Protein AF-A0A1Q8DLH4-F1 (afdb_monomer_lite)

Secondary structure (DSSP, 8-state):
---HHHHHHHHHHHHHHHHHHHHHHHHHHHHHHHHTTTTTTS--HHHHHHHHHHHHHHHHHHHHHHHHH-TTS-HHHHHHHHHHHHHHHHHHHHHHHHHHHTGGGS-HHHHHHHHHHHHHHHHHHHHHHGGG--HHHHHHHHHHHHHHHHHHHHHTS-------

pLDDT: mean 91.14, std 11.0, range [42.22, 98.38]

Radius of gyration: 20.52 Å; chains: 1; bounding box: 51×28×78 Å

Sequence (164 aa):
MRDPKAERERYLALIKHFEDFRDDIDQKRATFKTSIINKLGGSAGDVGRLTRDVVSSFNYTEWLTDYIDNDNHPAEARKCAKEHLADTLDKTCQQFKFAFRDMSSLPTTQRKAYSETLKAALETFTEQYDGKLSESQHRALQDGLESYQHQVSRTNAPSRGFSP

Structure (mmCIF, N/CA/C/O backbone):
data_AF-A0A1Q8DLH4-F1
#
_entry.id   AF-A0A1Q8DLH4-F1
#
loop_
_atom_site.group_PDB
_atom_site.id
_atom_site.type_symbol
_atom_site.label_atom_id
_atom_site.label_alt_id
_atom_site.label_comp_id
_atom_site.label_asym_id
_atom_site.label_entity_id
_atom_site.label_seq_id
_atom_site.pdbx_PDB_ins_code
_atom_site.Cartn_x
_atom_site.Cartn_y
_atom_site.Cartn_z
_atom_site.occupancy
_atom_site.B_iso_or_equiv
_atom_site.auth_seq_id
_atom_site.auth_comp_id
_atom_site.auth_asym_id
_atom_site.auth_atom_id
_atom_site.pdbx_PDB_model_num
ATOM 1 N N . MET A 1 1 ? 34.697 4.272 -28.536 1.00 52.97 1 MET A N 1
ATOM 2 C CA . MET A 1 1 ? 34.359 4.442 -27.105 1.00 52.97 1 MET A CA 1
ATOM 3 C C . MET A 1 1 ? 32.884 4.797 -27.013 1.00 52.97 1 MET A C 1
ATOM 5 O O . MET A 1 1 ? 32.459 5.648 -27.784 1.00 52.97 1 MET A O 1
ATOM 9 N N . ARG A 1 2 ? 32.098 4.119 -26.163 1.00 65.81 2 ARG A N 1
ATOM 10 C CA . ARG A 1 2 ? 30.723 4.552 -25.850 1.00 65.81 2 ARG A CA 1
ATOM 11 C C . ARG A 1 2 ? 30.801 5.857 -25.057 1.00 65.81 2 ARG A C 1
ATOM 13 O O . ARG A 1 2 ? 31.632 5.947 -24.160 1.00 65.81 2 ARG A O 1
ATOM 20 N N . ASP A 1 3 ? 29.986 6.841 -25.425 1.00 84.38 3 ASP A N 1
ATOM 21 C CA . ASP A 1 3 ? 29.863 8.115 -24.712 1.00 84.38 3 ASP A CA 1
ATOM 22 C C . ASP A 1 3 ? 28.967 7.919 -23.472 1.00 84.38 3 ASP A C 1
ATOM 24 O O . ASP A 1 3 ? 27.763 7.683 -23.633 1.00 84.38 3 ASP A O 1
ATOM 28 N N . PRO A 1 4 ? 29.514 8.015 -22.244 1.00 85.44 4 PRO A N 1
ATOM 29 C CA . PRO A 1 4 ? 28.746 7.822 -21.015 1.00 85.44 4 PRO A CA 1
ATOM 30 C C . PRO A 1 4 ? 27.576 8.803 -20.865 1.00 85.44 4 PRO A C 1
ATOM 32 O O . PRO A 1 4 ? 26.571 8.478 -20.231 1.00 85.44 4 PRO A O 1
ATOM 35 N N . LYS A 1 5 ? 27.680 10.004 -21.451 1.00 88.25 5 LYS A N 1
ATOM 36 C CA . LYS A 1 5 ? 26.608 11.003 -21.404 1.00 88.25 5 LYS A CA 1
ATOM 37 C C . LYS A 1 5 ? 25.415 10.553 -22.245 1.00 88.25 5 LYS A C 1
ATOM 39 O O . LYS A 1 5 ? 24.290 10.557 -21.753 1.00 88.25 5 LYS A O 1
ATOM 44 N N . ALA A 1 6 ? 25.673 10.094 -23.467 1.00 86.44 6 ALA A N 1
ATOM 45 C CA . ALA A 1 6 ? 24.638 9.586 -24.361 1.00 86.44 6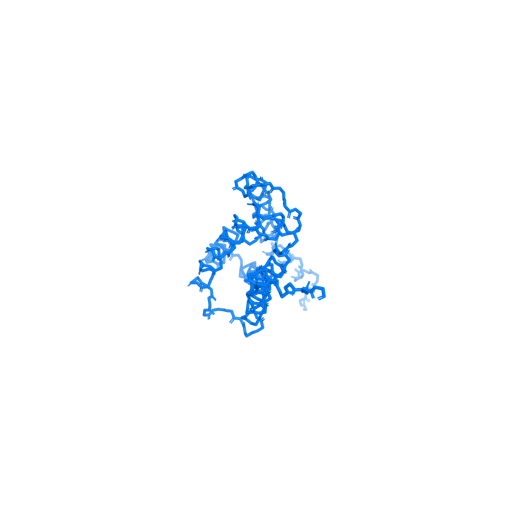 ALA A CA 1
ATOM 46 C C . ALA A 1 6 ? 23.955 8.318 -23.809 1.00 86.44 6 ALA A C 1
ATOM 48 O O . ALA A 1 6 ? 22.754 8.130 -23.992 1.00 86.44 6 ALA A O 1
ATOM 49 N N . GLU A 1 7 ? 24.695 7.449 -23.112 1.00 83.69 7 GLU A N 1
ATOM 50 C CA . GLU A 1 7 ? 24.134 6.259 -22.455 1.00 83.69 7 GLU A CA 1
ATOM 51 C C . GLU A 1 7 ? 23.205 6.637 -21.292 1.00 8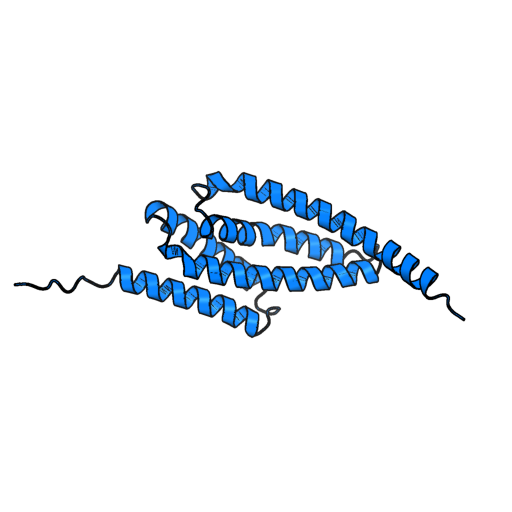3.69 7 GLU A C 1
ATOM 53 O O 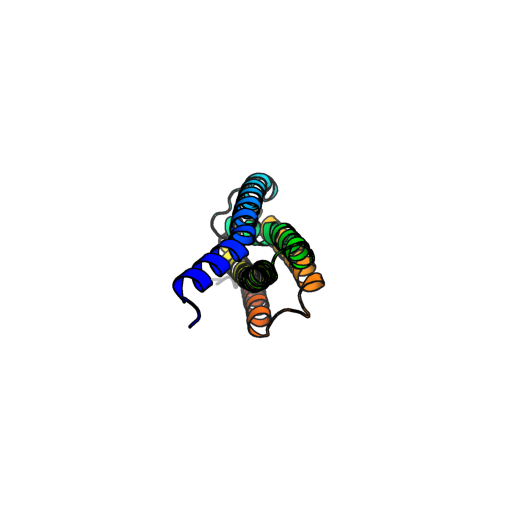. GLU A 1 7 ? 22.094 6.112 -21.189 1.00 83.69 7 GLU A O 1
ATOM 58 N N . ARG A 1 8 ? 23.597 7.630 -20.482 1.00 85.69 8 ARG A N 1
ATOM 59 C CA . ARG A 1 8 ? 22.752 8.172 -19.411 1.00 85.69 8 ARG A CA 1
ATOM 60 C C . ARG A 1 8 ? 21.485 8.841 -19.946 1.00 85.69 8 ARG A C 1
ATOM 62 O O . ARG A 1 8 ? 20.415 8.619 -19.393 1.00 85.69 8 ARG A O 1
ATOM 69 N N . GLU A 1 9 ? 21.586 9.646 -21.000 1.00 89.38 9 GLU A N 1
ATOM 70 C CA . GLU A 1 9 ? 20.427 10.321 -21.605 1.00 89.38 9 GLU A CA 1
ATOM 71 C C . GLU A 1 9 ? 19.415 9.317 -22.170 1.00 89.38 9 GLU A C 1
ATOM 73 O O . GLU A 1 9 ? 18.212 9.475 -21.965 1.00 89.38 9 GLU A O 1
ATOM 78 N N . ARG A 1 10 ? 19.890 8.237 -22.806 1.00 82.94 10 ARG A N 1
ATOM 79 C CA . ARG A 1 10 ? 19.025 7.141 -23.268 1.00 82.94 10 ARG A CA 1
ATOM 80 C C . ARG A 1 10 ? 18.342 6.431 -22.107 1.00 82.94 10 ARG A C 1
ATOM 82 O O . ARG A 1 10 ? 17.141 6.207 -22.176 1.00 82.94 10 ARG A O 1
ATOM 89 N N . TYR A 1 11 ? 19.076 6.121 -21.040 1.00 84.88 11 TYR A N 1
ATOM 90 C CA . TYR A 1 11 ? 18.491 5.506 -19.849 1.00 84.88 11 TYR A CA 1
ATOM 91 C C . TYR A 1 11 ? 17.401 6.387 -19.224 1.00 84.88 11 TYR A C 1
ATOM 93 O O . TYR A 1 11 ? 16.301 5.907 -18.965 1.00 84.88 11 TYR A O 1
ATOM 101 N N . LEU A 1 12 ? 17.669 7.688 -19.051 1.00 87.38 12 LEU A N 1
ATOM 102 C CA . LEU A 1 12 ? 16.692 8.647 -18.525 1.00 87.38 12 LEU A CA 1
ATOM 103 C C . LEU A 1 12 ? 15.435 8.722 -19.402 1.00 87.38 12 LEU A C 1
ATOM 105 O O . LEU A 1 12 ? 14.324 8.734 -18.883 1.00 87.38 12 LEU A O 1
ATOM 109 N N . ALA A 1 13 ? 15.596 8.709 -20.727 1.00 87.56 13 ALA A N 1
ATOM 110 C CA . ALA A 1 13 ? 14.462 8.684 -21.647 1.00 87.56 13 ALA A CA 1
ATOM 111 C C . ALA A 1 13 ? 13.625 7.398 -21.520 1.00 87.56 13 ALA A C 1
ATOM 113 O O . ALA A 1 13 ? 12.402 7.462 -21.620 1.00 87.56 13 ALA A O 1
ATOM 114 N N . LEU A 1 14 ? 14.264 6.249 -21.275 1.00 87.12 14 LEU A N 1
ATOM 115 C CA . LEU A 1 14 ? 13.577 4.966 -21.104 1.00 87.12 14 LEU A CA 1
ATOM 116 C C . LEU A 1 14 ? 12.788 4.916 -19.789 1.00 87.12 14 LEU A C 1
ATOM 118 O O . LEU A 1 14 ? 11.656 4.441 -19.793 1.00 87.12 14 LEU A O 1
ATOM 122 N N . ILE A 1 15 ? 13.338 5.436 -18.684 1.00 91.81 15 ILE A N 1
ATOM 123 C CA . ILE A 1 15 ? 12.645 5.415 -17.383 1.00 91.81 15 ILE A CA 1
ATOM 124 C C . ILE A 1 15 ? 11.590 6.514 -17.232 1.00 91.81 15 ILE A C 1
ATOM 126 O O . ILE A 1 15 ? 10.667 6.338 -16.440 1.00 91.81 15 ILE A O 1
ATOM 130 N N . LYS A 1 16 ? 11.667 7.599 -18.017 1.00 92.56 16 LYS A N 1
ATOM 131 C CA . LYS A 1 16 ? 10.697 8.703 -17.961 1.00 92.56 16 LYS A CA 1
ATOM 132 C C . LYS A 1 16 ? 9.251 8.226 -18.121 1.00 92.56 16 LYS A C 1
ATOM 134 O O . LYS A 1 16 ? 8.364 8.722 -17.443 1.00 92.56 16 LYS A O 1
ATOM 139 N N . HIS A 1 17 ? 9.017 7.220 -18.964 1.00 91.00 17 HIS A N 1
ATOM 140 C CA . HIS A 1 17 ? 7.685 6.634 -19.128 1.00 91.00 17 HIS A CA 1
ATOM 141 C C . HIS A 1 17 ? 7.115 6.093 -17.804 1.00 91.00 17 HIS A C 1
ATOM 143 O O . HIS A 1 17 ? 5.927 6.249 -17.530 1.00 91.00 17 HIS A O 1
ATOM 149 N N . PHE A 1 18 ? 7.960 5.484 -16.964 1.00 95.75 18 PHE A N 1
ATOM 150 C CA . PHE A 1 18 ? 7.543 5.033 -15.638 1.00 95.75 18 PHE A CA 1
ATOM 151 C C . PHE A 1 18 ? 7.352 6.204 -14.670 1.00 95.75 18 PHE A C 1
ATOM 153 O O . PHE A 1 18 ? 6.419 6.168 -13.878 1.00 95.75 18 PHE A O 1
ATOM 160 N N . GLU A 1 19 ? 8.194 7.238 -14.733 1.00 95.62 19 GLU A N 1
ATOM 161 C CA . GLU A 1 19 ? 8.037 8.438 -13.898 1.00 95.62 19 GLU A CA 1
ATOM 162 C C . GLU A 1 19 ? 6.701 9.141 -14.175 1.00 95.62 19 GLU A C 1
ATOM 164 O O . 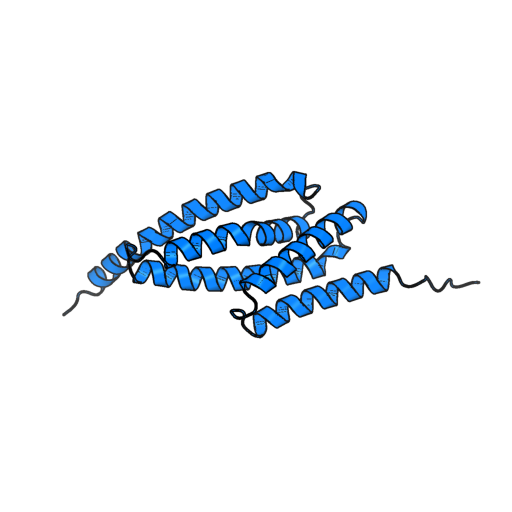GLU A 1 19 ? 5.935 9.373 -13.243 1.00 95.62 19 GLU A O 1
ATOM 169 N N . ASP A 1 20 ? 6.377 9.372 -15.450 1.00 95.00 20 ASP A N 1
ATOM 170 C CA . ASP A 1 20 ? 5.116 9.992 -15.870 1.00 95.00 20 ASP A CA 1
ATOM 171 C C . ASP A 1 20 ? 3.906 9.130 -15.443 1.00 95.00 20 ASP A C 1
ATOM 173 O O . ASP A 1 20 ? 2.907 9.644 -14.936 1.00 95.00 20 ASP A O 1
ATOM 177 N N . PHE A 1 21 ? 4.002 7.802 -15.593 1.00 96.44 21 PHE A N 1
ATOM 178 C CA . PHE A 1 21 ? 2.980 6.867 -15.113 1.00 96.44 21 PHE A CA 1
ATOM 179 C C . PHE A 1 21 ? 2.813 6.913 -13.588 1.00 96.44 21 PHE A C 1
ATOM 181 O O . PHE A 1 21 ? 1.686 6.950 -13.090 1.00 96.44 21 PHE A O 1
ATOM 188 N N . ARG A 1 22 ? 3.923 6.914 -12.840 1.00 97.25 22 ARG A N 1
ATOM 189 C CA . ARG A 1 22 ? 3.924 6.953 -11.374 1.00 97.25 22 ARG A CA 1
ATOM 190 C C . ARG A 1 22 ? 3.227 8.212 -10.872 1.00 97.25 22 ARG A C 1
ATOM 192 O O . ARG A 1 22 ? 2.390 8.122 -9.978 1.00 97.25 22 ARG A O 1
ATOM 199 N N . ASP A 1 23 ? 3.542 9.359 -11.460 1.00 97.50 23 ASP A N 1
ATOM 200 C CA . ASP A 1 23 ? 2.968 10.638 -11.051 1.00 97.50 23 ASP A CA 1
ATOM 201 C C . ASP A 1 23 ? 1.435 10.666 -11.275 1.00 97.50 23 ASP A C 1
ATOM 203 O O . ASP A 1 23 ? 0.690 11.159 -10.421 1.00 97.50 23 ASP A O 1
ATOM 207 N N . ASP A 1 24 ? 0.932 10.050 -12.355 1.00 97.56 24 ASP A N 1
ATOM 208 C CA . ASP A 1 24 ? -0.512 9.873 -12.590 1.00 97.56 24 ASP A CA 1
ATOM 209 C C . ASP A 1 24 ? -1.177 8.982 -11.523 1.00 97.56 24 ASP A C 1
ATOM 211 O O . ASP A 1 24 ? -2.192 9.361 -10.921 1.00 97.56 24 ASP A O 1
ATOM 215 N N . ILE A 1 25 ? -0.604 7.809 -11.228 1.00 97.75 25 ILE A N 1
ATOM 216 C CA . ILE A 1 25 ? -1.184 6.911 -10.218 1.00 97.75 25 ILE A CA 1
ATOM 217 C C . ILE A 1 25 ? -1.053 7.459 -8.791 1.00 97.75 25 ILE A C 1
ATOM 219 O O . ILE A 1 25 ? -1.931 7.205 -7.962 1.00 97.75 25 ILE A O 1
ATOM 223 N N . ASP A 1 26 ? -0.028 8.264 -8.499 1.00 98.00 26 ASP A N 1
ATOM 224 C CA . ASP A 1 26 ? 0.121 8.980 -7.229 1.00 98.00 26 ASP A CA 1
ATOM 225 C C . ASP A 1 26 ? -1.004 10.002 -7.042 1.00 98.00 26 ASP A C 1
ATOM 227 O O . ASP A 1 26 ? -1.632 10.058 -5.975 1.00 98.00 26 ASP A O 1
ATOM 231 N N . GLN A 1 27 ? -1.338 10.753 -8.096 1.00 98.00 27 GLN A N 1
ATOM 232 C CA . GLN A 1 27 ? -2.457 11.689 -8.074 1.00 98.00 27 GLN A CA 1
ATOM 233 C C . GLN A 1 27 ? -3.798 10.964 -7.887 1.00 98.00 27 GLN A C 1
ATOM 235 O O . GLN A 1 27 ? -4.618 11.373 -7.054 1.00 98.00 27 GLN A O 1
ATOM 240 N N . LYS A 1 28 ? -4.024 9.851 -8.599 1.00 97.69 28 LYS A N 1
ATOM 241 C CA . LYS A 1 28 ? -5.220 9.005 -8.419 1.00 97.69 28 LYS A CA 1
ATOM 242 C C . LYS A 1 28 ? -5.316 8.467 -6.992 1.00 97.69 28 LYS A C 1
ATOM 244 O O . LYS A 1 28 ? -6.384 8.539 -6.375 1.00 97.69 28 LYS A O 1
ATOM 249 N N . ARG A 1 29 ? -4.199 7.994 -6.429 1.00 97.69 29 ARG A N 1
ATOM 250 C CA . ARG A 1 29 ? -4.123 7.500 -5.048 1.00 97.69 29 ARG A CA 1
ATOM 251 C C . ARG A 1 29 ? -4.451 8.601 -4.044 1.00 97.69 29 ARG A C 1
ATOM 253 O O . ARG A 1 29 ? -5.223 8.363 -3.117 1.00 97.69 29 ARG A O 1
ATOM 260 N N . ALA A 1 30 ? -3.918 9.809 -4.220 1.00 97.50 30 ALA A N 1
ATOM 261 C CA . ALA A 1 30 ? -4.206 10.952 -3.351 1.00 97.50 30 ALA A CA 1
ATOM 262 C C . ALA A 1 30 ? -5.699 11.330 -3.357 1.00 97.50 30 ALA A C 1
ATOM 264 O O . ALA A 1 30 ? -6.305 11.514 -2.292 1.00 97.50 30 ALA A O 1
ATOM 265 N N . THR A 1 31 ? -6.315 11.364 -4.541 1.00 97.62 31 THR A N 1
ATOM 266 C CA . THR A 1 31 ? -7.757 11.597 -4.701 1.00 97.62 31 THR A CA 1
ATOM 267 C C . THR A 1 31 ? -8.574 10.516 -3.995 1.00 97.62 31 THR A C 1
ATOM 269 O O . THR A 1 31 ? -9.467 10.827 -3.201 1.00 97.62 31 THR A O 1
ATOM 272 N N . PHE A 1 32 ? -8.233 9.242 -4.207 1.00 97.12 32 PHE A N 1
ATOM 273 C CA . PHE A 1 32 ? -8.920 8.127 -3.561 1.00 97.12 32 PHE A CA 1
ATOM 274 C C . PHE A 1 32 ? -8.813 8.193 -2.033 1.00 97.12 32 PHE A C 1
ATOM 276 O O . PHE A 1 32 ? -9.840 8.120 -1.355 1.00 97.12 32 PHE A O 1
ATOM 283 N N . LYS A 1 33 ? -7.611 8.425 -1.482 1.00 97.00 33 LYS A N 1
ATOM 284 C CA . LYS A 1 33 ? -7.405 8.582 -0.031 1.00 97.00 33 LYS A CA 1
ATOM 285 C C . LYS A 1 33 ? -8.298 9.672 0.552 1.00 97.00 33 LYS A C 1
ATOM 287 O O . LYS A 1 33 ? -8.896 9.471 1.605 1.00 97.00 33 LYS A O 1
ATOM 292 N N . THR A 1 34 ? -8.438 10.797 -0.142 1.00 96.31 34 THR A N 1
ATOM 293 C CA . THR A 1 34 ? -9.326 11.885 0.288 1.00 96.31 34 THR A CA 1
ATOM 294 C C . THR A 1 34 ? -10.792 11.445 0.276 1.00 96.31 34 THR A C 1
ATOM 296 O O . THR A 1 34 ? -11.520 11.683 1.240 1.00 96.31 34 THR A O 1
ATOM 299 N N . SER A 1 35 ? -11.216 10.720 -0.764 1.00 95.81 35 SER A N 1
ATOM 300 C CA . SER A 1 35 ? -12.603 10.261 -0.926 1.00 95.81 35 SER A CA 1
ATOM 301 C C . SER A 1 35 ? -13.086 9.291 0.164 1.00 95.81 35 SER A C 1
ATOM 303 O O . SER A 1 35 ? -14.288 9.201 0.426 1.00 95.81 35 SER A O 1
ATOM 305 N N . ILE A 1 36 ? -12.170 8.570 0.822 1.00 94.50 36 ILE A N 1
ATOM 306 C CA . ILE A 1 36 ? -12.509 7.563 1.838 1.00 94.50 36 ILE A CA 1
ATOM 307 C C . ILE A 1 36 ? -12.441 8.087 3.279 1.00 94.50 36 ILE A C 1
ATOM 309 O O . ILE A 1 36 ? -12.806 7.354 4.193 1.00 94.50 36 ILE A O 1
ATOM 313 N N . ILE A 1 37 ? -12.045 9.346 3.513 1.00 93.88 37 ILE A N 1
ATOM 314 C CA . ILE A 1 37 ? -11.957 9.937 4.867 1.00 93.88 37 ILE A CA 1
ATOM 315 C C . ILE A 1 37 ? -13.286 9.792 5.621 1.00 93.88 37 ILE A C 1
ATOM 317 O O . ILE A 1 37 ? -13.332 9.220 6.708 1.00 93.88 37 ILE A O 1
ATOM 321 N N . ASN A 1 38 ? -14.385 10.255 5.023 1.00 91.38 38 ASN A N 1
ATOM 322 C CA . ASN A 1 38 ? -15.693 10.212 5.678 1.00 91.38 38 ASN A CA 1
ATOM 323 C C . ASN A 1 38 ? -16.221 8.777 5.819 1.00 91.38 38 ASN A C 1
ATOM 325 O O . ASN A 1 38 ? -16.862 8.464 6.817 1.00 91.38 38 ASN A O 1
ATOM 329 N N . LYS A 1 39 ? -15.897 7.891 4.866 1.00 89.19 39 LYS A N 1
ATOM 330 C CA . LYS A 1 39 ? -16.276 6.468 4.917 1.00 89.19 39 LYS A CA 1
ATOM 331 C C . LYS A 1 39 ? -15.620 5.735 6.090 1.00 89.19 39 LYS A C 1
ATOM 333 O O . LYS A 1 39 ? -16.220 4.825 6.642 1.00 89.19 39 LYS A O 1
ATOM 338 N N . LEU A 1 40 ? -14.422 6.161 6.489 1.00 88.31 40 LEU A N 1
ATOM 339 C CA . LEU A 1 40 ? -13.697 5.615 7.638 1.00 88.31 40 LEU A CA 1
ATOM 340 C C . LEU A 1 40 ? -14.087 6.267 8.976 1.00 88.31 40 LEU A C 1
ATOM 342 O O . LEU A 1 40 ? -13.529 5.919 10.011 1.00 88.31 40 LEU A O 1
ATOM 346 N N . GLY A 1 41 ? -15.035 7.210 8.985 1.00 86.81 41 GLY A N 1
ATOM 347 C CA . GLY A 1 41 ? -15.452 7.901 10.208 1.00 86.81 41 GLY A CA 1
ATOM 348 C C . GLY A 1 41 ? -14.573 9.097 10.595 1.00 86.81 41 GLY A C 1
ATOM 349 O O . GLY A 1 41 ? -14.580 9.509 11.759 1.00 86.81 41 GLY A O 1
ATOM 350 N N . GLY A 1 42 ? -13.831 9.668 9.637 1.00 89.06 42 GLY A N 1
ATOM 351 C CA . GLY A 1 42 ? -13.118 10.939 9.784 1.00 89.06 42 GLY A CA 1
ATOM 352 C C . GLY A 1 42 ? -11.630 10.879 9.429 1.00 89.06 42 GLY A C 1
ATOM 353 O O . GLY A 1 42 ? -11.143 9.971 8.757 1.00 89.06 42 GLY A O 1
ATOM 354 N N . SER A 1 43 ? -10.876 11.899 9.848 1.00 89.62 43 SER A N 1
ATOM 355 C CA . SER A 1 43 ? -9.433 11.972 9.580 1.00 89.62 43 SER A CA 1
ATOM 356 C C . SER A 1 43 ? -8.630 11.011 10.460 1.00 89.62 43 SER A C 1
ATOM 358 O O . SER A 1 43 ? -7.669 10.427 9.954 1.00 89.62 43 SER A O 1
ATOM 360 N N . ALA A 1 44 ? -9.048 10.846 11.724 1.00 89.81 44 ALA A N 1
ATOM 361 C CA . ALA A 1 44 ? -8.481 9.977 12.764 1.00 89.81 44 ALA A CA 1
ATOM 362 C C . ALA A 1 44 ? -6.949 10.062 12.900 1.00 89.81 44 ALA A C 1
ATOM 364 O O . ALA A 1 44 ? -6.275 9.060 13.142 1.00 89.81 44 ALA A O 1
ATOM 365 N N . GLY A 1 45 ? -6.405 11.270 12.708 1.00 92.44 45 GLY A N 1
ATOM 366 C CA . GLY A 1 45 ? -4.974 11.548 12.810 1.00 92.44 45 GLY A CA 1
ATOM 367 C C . GLY A 1 45 ? -4.115 10.560 12.016 1.00 92.44 45 GLY A C 1
ATOM 368 O O . GLY A 1 45 ? -4.412 10.225 10.864 1.00 92.44 45 GLY A O 1
ATOM 369 N N . ASP A 1 46 ? -3.055 10.082 12.659 1.00 94.88 46 ASP A N 1
ATOM 370 C CA . ASP A 1 46 ? -2.064 9.203 12.043 1.00 94.88 46 ASP A CA 1
ATOM 371 C C . ASP A 1 46 ? -2.592 7.795 11.769 1.00 94.88 46 ASP A C 1
ATOM 373 O O . ASP A 1 46 ? -2.355 7.277 10.680 1.00 94.88 46 ASP A O 1
ATOM 377 N N . VAL A 1 47 ? -3.379 7.205 12.676 1.00 95.44 47 VAL A N 1
ATOM 378 C CA . VAL A 1 47 ? -4.007 5.890 12.439 1.00 95.44 47 VAL A CA 1
ATOM 379 C C . VAL A 1 47 ? -4.911 5.954 11.215 1.00 95.44 47 VAL A C 1
ATOM 381 O O . VAL A 1 47 ? -4.864 5.075 10.352 1.00 95.44 47 VAL A O 1
ATOM 384 N N . GLY A 1 48 ? -5.693 7.028 11.089 1.00 95.94 48 GLY A N 1
ATOM 385 C CA . GLY A 1 48 ? -6.534 7.226 9.923 1.00 95.94 48 GLY A CA 1
ATOM 386 C C . GLY A 1 48 ? -5.732 7.414 8.642 1.00 95.94 48 GLY A C 1
ATOM 387 O O . GLY A 1 48 ? -6.085 6.828 7.620 1.00 95.94 48 GLY A O 1
ATOM 388 N N . ARG A 1 49 ? -4.639 8.187 8.682 1.00 96.81 49 ARG A N 1
ATOM 389 C CA . ARG A 1 49 ? -3.738 8.368 7.531 1.00 96.81 49 ARG A CA 1
ATOM 390 C C . ARG A 1 49 ? -3.156 7.032 7.073 1.00 96.81 49 ARG A C 1
ATOM 392 O O . ARG A 1 49 ? -3.322 6.688 5.908 1.00 96.81 49 ARG A O 1
ATOM 399 N N . LEU A 1 50 ? -2.566 6.270 7.991 1.00 97.75 50 LEU A N 1
ATOM 400 C CA . LEU A 1 50 ? -1.953 4.974 7.698 1.00 97.75 50 LEU A CA 1
ATOM 401 C C . LEU A 1 50 ? -2.982 3.960 7.187 1.00 97.75 50 LEU A C 1
ATOM 403 O O . LEU A 1 50 ? -2.718 3.259 6.218 1.00 97.75 50 LEU A O 1
ATOM 407 N N . THR A 1 51 ? -4.189 3.940 7.763 1.00 97.25 51 THR A N 1
ATOM 408 C CA . THR A 1 51 ? -5.282 3.083 7.273 1.00 97.25 51 THR A CA 1
ATOM 409 C C . THR A 1 51 ? -5.660 3.432 5.835 1.00 97.25 51 THR A C 1
ATOM 411 O O . THR A 1 51 ? -5.849 2.542 5.013 1.00 97.25 51 THR A O 1
ATOM 414 N N . ARG A 1 52 ? -5.733 4.722 5.488 1.00 97.31 52 ARG A N 1
ATOM 415 C CA . ARG A 1 52 ? -5.986 5.145 4.101 1.00 97.31 52 ARG A CA 1
ATOM 416 C C . ARG A 1 52 ? -4.834 4.783 3.171 1.00 97.31 52 ARG A C 1
ATOM 418 O O . ARG A 1 52 ? -5.081 4.406 2.028 1.00 97.31 52 ARG A O 1
ATOM 425 N N . ASP A 1 53 ? -3.593 4.890 3.632 1.00 97.69 53 ASP A N 1
ATOM 426 C CA . ASP A 1 53 ? -2.432 4.489 2.840 1.00 97.69 53 ASP A CA 1
ATOM 427 C C . ASP A 1 53 ? -2.459 2.982 2.536 1.00 97.69 53 ASP A C 1
ATOM 429 O O . ASP A 1 53 ? -2.301 2.620 1.370 1.00 97.69 53 ASP A O 1
ATOM 433 N N . VAL A 1 54 ? -2.795 2.148 3.527 1.00 97.62 54 VAL A N 1
ATOM 434 C CA . VAL A 1 54 ? -3.029 0.702 3.367 1.00 97.62 54 VAL A CA 1
ATOM 435 C C . VAL A 1 54 ? -4.171 0.428 2.391 1.00 97.62 54 VAL A C 1
ATOM 437 O O . VAL A 1 54 ? -3.974 -0.254 1.394 1.00 97.62 54 VAL A O 1
ATOM 440 N N . VAL A 1 55 ? -5.360 0.990 2.621 1.00 97.00 55 VAL A N 1
ATOM 441 C CA . VAL A 1 55 ? -6.540 0.728 1.774 1.00 97.00 55 VAL A CA 1
ATOM 442 C C . VAL A 1 55 ? -6.321 1.205 0.336 1.00 97.00 55 VAL A C 1
ATOM 444 O O . VAL A 1 55 ? -6.815 0.606 -0.609 1.00 97.00 55 VAL A O 1
ATOM 447 N N . SER A 1 56 ? -5.560 2.279 0.140 1.00 96.88 56 SER A N 1
ATOM 448 C CA . SER A 1 56 ? -5.213 2.758 -1.202 1.00 96.88 56 SER A CA 1
ATOM 449 C C . SER A 1 56 ? -4.077 1.982 -1.868 1.00 96.88 56 SER A C 1
ATOM 451 O O . SER A 1 56 ? -3.838 2.192 -3.055 1.00 96.88 56 SER A O 1
ATOM 453 N N . SER A 1 57 ? -3.365 1.123 -1.130 1.00 96.81 57 SER A N 1
ATOM 454 C CA . SER A 1 57 ? -2.258 0.341 -1.684 1.00 96.81 57 SER A CA 1
ATOM 455 C C . SER A 1 57 ? -2.740 -0.687 -2.704 1.00 96.81 57 SER A C 1
ATOM 457 O O . SER A 1 57 ? -2.066 -0.836 -3.708 1.00 96.81 57 SER A O 1
ATOM 459 N N . PHE A 1 58 ? -3.921 -1.290 -2.522 1.00 95.50 58 PHE A N 1
ATOM 460 C CA . PHE A 1 58 ? -4.443 -2.341 -3.408 1.00 95.50 58 PHE A CA 1
ATOM 461 C C . PHE A 1 58 ? -4.568 -1.890 -4.867 1.00 95.50 58 PHE A C 1
ATOM 463 O O . PHE A 1 58 ? -3.973 -2.492 -5.752 1.00 95.50 58 PHE A O 1
ATOM 470 N N . ASN A 1 59 ? -5.259 -0.774 -5.120 1.00 95.12 59 ASN A N 1
ATOM 471 C CA . ASN A 1 59 ? -5.365 -0.237 -6.482 1.00 95.12 59 ASN A CA 1
ATOM 472 C C . ASN A 1 59 ? -3.988 0.181 -7.021 1.00 95.12 59 ASN A C 1
ATOM 474 O O . ASN A 1 59 ? -3.707 0.060 -8.206 1.00 95.12 59 ASN A O 1
ATOM 478 N N . TYR A 1 60 ? -3.116 0.689 -6.147 1.00 97.25 60 TYR A N 1
ATOM 479 C CA . TYR A 1 60 ? -1.791 1.147 -6.547 1.00 97.25 60 TYR A CA 1
ATOM 480 C C . TYR A 1 60 ? -0.877 -0.012 -6.966 1.00 97.25 60 TYR A C 1
ATOM 482 O O . TYR A 1 60 ? -0.161 0.097 -7.958 1.00 97.25 60 TYR A O 1
ATOM 490 N N . THR A 1 61 ? -0.901 -1.125 -6.231 1.00 96.56 61 THR A N 1
ATOM 491 C CA . THR A 1 61 ? -0.137 -2.332 -6.559 1.00 96.56 61 THR A CA 1
ATOM 492 C C . THR A 1 61 ? -0.712 -3.054 -7.773 1.00 96.56 61 THR A C 1
ATOM 494 O O . THR A 1 61 ? 0.065 -3.600 -8.555 1.00 96.56 61 THR A O 1
ATOM 497 N N . GLU A 1 62 ? -2.031 -3.008 -7.979 1.00 95.81 62 GLU A N 1
ATOM 498 C CA . GLU A 1 62 ? -2.688 -3.474 -9.207 1.00 95.81 62 GLU A CA 1
ATOM 499 C C . GLU A 1 62 ? -2.189 -2.691 -10.429 1.00 95.81 62 GLU A C 1
ATOM 501 O O . GLU A 1 62 ? -1.606 -3.286 -11.331 1.00 95.81 62 GLU A O 1
ATOM 506 N N . TRP A 1 63 ? -2.266 -1.354 -10.411 1.00 97.50 63 TRP A N 1
ATOM 507 C CA . TRP A 1 63 ? -1.775 -0.531 -11.524 1.00 97.50 63 TRP A CA 1
ATOM 508 C C . TRP A 1 63 ? -0.284 -0.738 -11.809 1.00 97.50 63 TRP A C 1
ATOM 510 O O . TRP A 1 63 ? 0.127 -0.763 -12.969 1.00 97.50 63 TRP A O 1
ATOM 520 N N . LEU A 1 64 ? 0.542 -0.895 -10.769 1.00 97.50 64 LEU A N 1
ATOM 521 C CA . LEU A 1 64 ? 1.956 -1.226 -10.949 1.00 97.50 64 LEU A CA 1
ATOM 522 C C . LEU A 1 64 ? 2.138 -2.589 -11.615 1.00 97.50 64 LEU A C 1
ATOM 524 O O . LEU A 1 64 ? 2.991 -2.715 -12.489 1.00 97.50 64 LEU A O 1
ATOM 528 N N . THR A 1 65 ? 1.352 -3.589 -11.221 1.00 96.44 65 THR A N 1
ATOM 529 C CA . THR A 1 65 ? 1.408 -4.933 -11.812 1.00 96.44 65 THR A CA 1
ATOM 530 C C . THR A 1 65 ? 1.019 -4.882 -13.289 1.00 96.44 65 THR A C 1
ATOM 532 O O . THR A 1 65 ? 1.792 -5.343 -14.126 1.00 96.44 65 THR A O 1
ATOM 535 N N . ASP A 1 66 ? -0.073 -4.194 -13.630 1.00 97.56 66 ASP A N 1
ATOM 536 C CA . ASP A 1 66 ? -0.504 -3.992 -15.020 1.00 97.56 66 ASP A CA 1
ATOM 537 C C . ASP A 1 66 ? 0.577 -3.296 -15.863 1.00 97.56 66 ASP A C 1
ATOM 539 O O . ASP A 1 66 ? 0.862 -3.684 -17.000 1.00 97.56 66 ASP A O 1
ATOM 543 N N . TYR A 1 67 ? 1.227 -2.272 -15.300 1.00 97.25 67 TYR A N 1
ATOM 544 C CA . TYR A 1 67 ? 2.333 -1.581 -15.962 1.00 97.25 67 TYR A CA 1
ATOM 545 C C . TYR A 1 67 ? 3.537 -2.506 -16.188 1.00 97.25 67 TYR A C 1
ATOM 547 O O . TYR A 1 67 ? 4.178 -2.448 -17.242 1.00 97.25 67 TYR A O 1
ATOM 555 N N . ILE A 1 68 ? 3.867 -3.335 -15.194 1.00 97.31 68 ILE A N 1
ATOM 556 C CA . ILE A 1 68 ? 4.978 -4.291 -15.235 1.00 97.31 68 ILE A CA 1
ATOM 557 C C . ILE A 1 68 ? 4.719 -5.395 -16.261 1.00 97.31 68 ILE A C 1
ATOM 559 O O . ILE A 1 68 ? 5.668 -5.834 -16.915 1.00 97.31 68 ILE A O 1
ATOM 563 N N . ASP A 1 69 ? 3.478 -5.834 -16.424 1.00 97.06 69 ASP A N 1
ATOM 564 C CA . ASP A 1 69 ? 3.123 -6.954 -17.298 1.00 97.06 69 ASP A CA 1
ATOM 565 C C . ASP A 1 69 ? 2.944 -6.534 -18.767 1.00 97.06 69 ASP A C 1
ATOM 567 O O . ASP A 1 69 ? 2.962 -7.378 -19.662 1.00 97.06 69 ASP A O 1
ATOM 571 N N . ASN A 1 70 ? 2.876 -5.231 -19.057 1.00 95.50 70 ASN A N 1
ATOM 572 C CA . ASN A 1 70 ? 2.826 -4.731 -2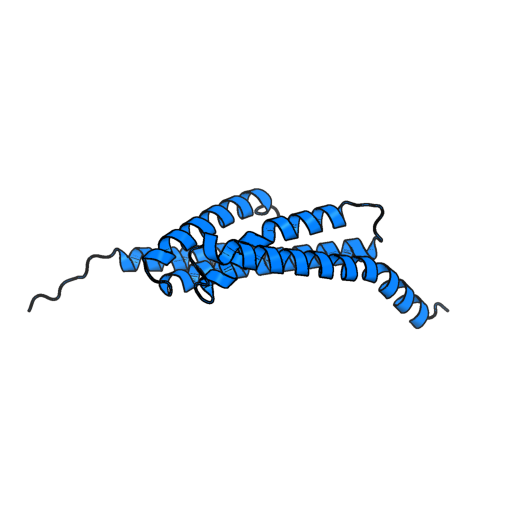0.428 1.00 95.50 70 ASN A CA 1
ATOM 573 C C . ASN A 1 70 ? 4.208 -4.767 -21.111 1.00 95.50 70 ASN A C 1
ATOM 575 O O . ASN A 1 70 ? 5.054 -3.889 -20.919 1.00 95.50 70 ASN A O 1
ATOM 579 N N . ASP A 1 71 ? 4.410 -5.758 -21.981 1.00 93.31 71 ASP A N 1
ATOM 580 C CA . ASP A 1 71 ? 5.647 -5.947 -22.752 1.00 93.31 71 ASP A CA 1
ATOM 581 C C . ASP A 1 71 ? 5.949 -4.826 -23.765 1.00 93.31 71 ASP A C 1
ATOM 583 O O . ASP A 1 71 ? 7.074 -4.743 -24.255 1.00 93.31 71 ASP A O 1
ATOM 587 N N . ASN A 1 72 ? 4.996 -3.929 -24.046 1.00 93.75 72 ASN A N 1
ATOM 588 C CA . ASN A 1 72 ? 5.249 -2.748 -24.878 1.00 93.75 72 ASN A CA 1
ATOM 589 C C . ASN A 1 72 ? 6.023 -1.648 -24.133 1.00 93.75 72 ASN A C 1
ATOM 591 O O . ASN A 1 72 ? 6.537 -0.724 -24.766 1.00 93.75 72 ASN A O 1
ATOM 595 N N . HIS A 1 73 ? 6.101 -1.710 -22.801 1.00 93.62 73 HIS A N 1
ATOM 596 C CA . HIS A 1 73 ? 6.874 -0.751 -22.017 1.00 93.62 73 HIS A CA 1
ATOM 597 C C . HIS A 1 73 ? 8.376 -1.087 -22.041 1.00 93.62 73 HIS A C 1
ATOM 599 O O . HIS A 1 73 ? 8.744 -2.267 -22.018 1.00 93.62 73 HIS A O 1
ATOM 605 N N . PRO A 1 74 ? 9.269 -0.075 -22.009 1.00 93.31 74 PRO A N 1
ATOM 606 C CA . PRO A 1 74 ? 10.712 -0.302 -21.949 1.00 93.31 74 PRO A CA 1
ATOM 607 C C . PRO A 1 74 ? 11.122 -1.212 -20.784 1.00 93.31 74 PRO A C 1
ATOM 609 O O . PRO A 1 74 ? 10.616 -1.070 -19.667 1.00 93.31 74 PRO A O 1
ATOM 612 N N . ALA A 1 75 ? 12.074 -2.118 -21.019 1.00 93.44 75 ALA A N 1
ATOM 613 C CA . ALA A 1 75 ? 12.524 -3.083 -20.015 1.00 93.44 75 ALA A CA 1
ATOM 614 C C . ALA A 1 75 ? 13.079 -2.396 -18.753 1.00 93.44 75 ALA A C 1
ATOM 616 O O . ALA A 1 75 ? 12.804 -2.830 -17.634 1.00 93.44 75 ALA A O 1
ATOM 617 N N . GLU A 1 76 ? 13.805 -1.292 -18.925 1.00 94.06 76 GLU A N 1
ATOM 618 C CA . GLU A 1 76 ? 14.328 -0.453 -17.848 1.00 94.06 76 GLU A CA 1
ATOM 619 C C . GLU A 1 76 ? 13.196 0.169 -17.025 1.00 94.06 76 GLU A C 1
ATOM 621 O O . GLU A 1 76 ? 13.231 0.132 -15.798 1.00 94.06 76 GLU A O 1
ATOM 626 N N . ALA A 1 77 ? 12.146 0.662 -17.686 1.00 95.31 77 ALA A N 1
ATOM 627 C CA . ALA A 1 77 ? 10.986 1.246 -17.021 1.00 95.31 77 ALA A CA 1
ATOM 628 C C . ALA A 1 77 ? 10.211 0.191 -16.215 1.00 95.31 77 ALA A C 1
ATOM 630 O O . ALA A 1 77 ? 9.830 0.429 -15.070 1.00 95.31 77 ALA A O 1
ATOM 631 N N . ARG A 1 78 ? 10.025 -1.007 -16.785 1.00 97.06 78 ARG A N 1
ATOM 632 C CA . ARG A 1 78 ? 9.411 -2.152 -16.092 1.00 97.06 78 ARG A CA 1
ATOM 633 C C . ARG A 1 78 ? 10.249 -2.608 -14.901 1.00 97.06 78 ARG A C 1
ATOM 635 O O . ARG A 1 78 ? 9.693 -2.988 -13.875 1.00 97.06 78 ARG A O 1
ATOM 642 N N . LYS A 1 79 ? 11.581 -2.559 -15.007 1.00 95.88 79 LYS A N 1
ATOM 643 C CA . LYS A 1 79 ? 12.483 -2.850 -13.887 1.00 95.88 79 LYS A CA 1
ATOM 644 C C . LYS A 1 79 ? 12.298 -1.838 -12.750 1.00 95.88 79 LYS A C 1
ATOM 646 O O . LYS A 1 79 ? 12.093 -2.266 -11.619 1.00 95.88 79 LYS A O 1
ATOM 651 N N . CYS A 1 80 ? 12.280 -0.538 -13.049 1.00 96.25 80 CYS A N 1
ATOM 652 C CA . CYS A 1 80 ? 12.000 0.497 -12.047 1.00 96.25 80 CYS A CA 1
ATOM 653 C C . CYS A 1 80 ? 10.620 0.313 -11.394 1.00 96.25 80 CYS A C 1
ATOM 655 O O . CYS A 1 80 ? 10.491 0.451 -10.181 1.00 96.25 80 CYS A O 1
ATOM 657 N N . ALA A 1 81 ? 9.602 -0.071 -12.169 1.00 97.44 81 ALA A N 1
ATOM 658 C CA . ALA A 1 81 ? 8.276 -0.367 -11.633 1.00 97.44 81 ALA A CA 1
ATOM 659 C C . ALA A 1 81 ? 8.275 -1.564 -10.665 1.00 97.44 81 ALA A C 1
ATOM 661 O O . ALA A 1 81 ? 7.625 -1.498 -9.624 1.00 97.44 81 ALA A O 1
ATOM 662 N N . LYS A 1 82 ? 9.036 -2.631 -10.954 1.00 97.00 82 LYS A N 1
ATOM 663 C CA . LYS A 1 82 ? 9.198 -3.786 -10.046 1.00 97.00 82 LYS A CA 1
ATOM 664 C C . LYS A 1 82 ? 9.865 -3.397 -8.727 1.00 97.00 82 LYS A C 1
ATOM 666 O O . LYS A 1 82 ? 9.412 -3.832 -7.671 1.00 97.00 82 LYS A O 1
ATOM 671 N N . GLU A 1 83 ? 10.913 -2.577 -8.786 1.00 96.56 83 GLU A N 1
ATOM 672 C CA . GLU A 1 83 ? 11.589 -2.048 -7.592 1.00 96.56 83 GLU A CA 1
ATOM 673 C C . GLU A 1 83 ? 10.619 -1.193 -6.758 1.00 96.56 83 GLU A C 1
ATOM 675 O O . GLU A 1 83 ? 10.469 -1.406 -5.557 1.00 96.56 83 GLU A O 1
ATOM 680 N N . HIS A 1 84 ? 9.854 -0.312 -7.409 1.00 97.44 84 HIS A N 1
ATOM 681 C CA . HIS A 1 84 ? 8.855 0.526 -6.741 1.00 97.44 84 HIS A CA 1
ATOM 682 C C . HIS A 1 84 ? 7.672 -0.268 -6.161 1.00 97.44 84 HIS A C 1
ATOM 684 O O . HIS A 1 84 ? 7.128 0.097 -5.115 1.00 97.44 84 HIS A O 1
ATOM 690 N N . LEU A 1 85 ? 7.272 -1.371 -6.802 1.00 96.81 85 LEU A N 1
ATOM 691 C CA . LEU A 1 85 ? 6.278 -2.300 -6.262 1.00 96.81 85 LEU A CA 1
ATOM 692 C C . LEU A 1 85 ? 6.787 -2.955 -4.974 1.00 96.81 85 LEU A C 1
ATOM 694 O O . LEU A 1 85 ? 6.061 -2.964 -3.981 1.00 96.81 85 LEU A O 1
ATOM 698 N N . ALA A 1 86 ? 8.031 -3.442 -4.958 1.00 95.94 86 ALA A N 1
ATOM 699 C CA . ALA A 1 86 ? 8.633 -4.025 -3.759 1.00 95.94 86 ALA A CA 1
ATOM 700 C C . ALA A 1 86 ? 8.686 -3.012 -2.598 1.00 95.94 86 ALA A C 1
ATOM 702 O O . ALA A 1 86 ? 8.247 -3.324 -1.489 1.00 95.94 86 ALA A O 1
ATOM 703 N N . ASP A 1 87 ? 9.111 -1.776 -2.876 1.00 96.69 87 ASP A N 1
ATOM 704 C CA . ASP A 1 87 ? 9.105 -0.678 -1.900 1.00 96.69 87 ASP A CA 1
ATOM 705 C C . ASP A 1 87 ? 7.693 -0.352 -1.395 1.00 96.69 87 ASP A C 1
ATOM 707 O O . ASP A 1 87 ? 7.492 -0.024 -0.223 1.00 96.69 87 ASP A O 1
ATOM 711 N N . THR A 1 88 ? 6.693 -0.415 -2.275 1.00 96.69 88 THR A N 1
ATOM 712 C CA . THR A 1 88 ? 5.293 -0.173 -1.911 1.00 96.69 88 THR A CA 1
ATOM 713 C C . THR A 1 88 ? 4.766 -1.263 -0.984 1.00 96.69 88 THR A C 1
ATOM 715 O O . THR A 1 88 ? 4.086 -0.943 -0.005 1.00 96.69 88 THR A O 1
ATOM 718 N N . LEU A 1 89 ? 5.090 -2.532 -1.247 1.00 96.75 89 LEU A N 1
ATOM 719 C CA . LEU A 1 89 ? 4.710 -3.652 -0.383 1.00 96.75 89 LEU A CA 1
ATOM 720 C C . LEU A 1 89 ? 5.371 -3.539 0.996 1.00 96.75 89 LEU A C 1
ATOM 722 O O . LEU A 1 89 ? 4.686 -3.690 2.009 1.00 96.75 89 LEU A O 1
ATOM 726 N N . ASP A 1 90 ? 6.657 -3.175 1.052 1.00 97.44 90 ASP A N 1
ATOM 727 C CA . ASP A 1 90 ? 7.357 -2.948 2.322 1.00 97.44 90 ASP A CA 1
ATOM 728 C C . ASP A 1 90 ? 6.715 -1.818 3.134 1.00 97.44 90 ASP A C 1
ATOM 730 O O . ASP A 1 90 ? 6.322 -2.008 4.290 1.00 97.44 90 ASP A O 1
ATOM 734 N N . LYS A 1 91 ? 6.499 -0.659 2.499 1.00 97.56 91 LYS A N 1
ATOM 735 C CA . LYS A 1 91 ? 5.820 0.482 3.126 1.00 97.56 91 LYS A CA 1
ATOM 736 C C . LYS A 1 91 ? 4.430 0.105 3.629 1.00 97.56 91 LYS A C 1
ATOM 738 O O . LYS A 1 91 ? 4.054 0.532 4.718 1.00 97.56 91 LYS A O 1
ATOM 743 N N . THR A 1 92 ? 3.685 -0.707 2.882 1.00 97.88 92 THR A N 1
ATOM 744 C CA . THR A 1 92 ? 2.345 -1.164 3.279 1.00 97.88 92 THR A CA 1
ATOM 745 C C . THR A 1 92 ? 2.408 -2.037 4.535 1.00 97.88 92 THR A C 1
ATOM 747 O O . THR A 1 92 ? 1.633 -1.823 5.468 1.00 97.88 92 THR A O 1
ATOM 750 N N . CYS A 1 93 ? 3.392 -2.937 4.639 1.00 98.25 93 CYS A N 1
ATOM 751 C CA . CYS A 1 93 ? 3.613 -3.737 5.848 1.00 98.25 93 CYS A CA 1
ATOM 752 C C . CYS A 1 93 ? 3.939 -2.862 7.070 1.00 98.25 93 CYS A C 1
ATOM 754 O O . CYS A 1 93 ? 3.382 -3.059 8.153 1.00 98.25 93 CYS A O 1
ATOM 756 N N . GLN A 1 94 ? 4.785 -1.840 6.901 1.00 98.31 94 GLN A N 1
ATOM 757 C CA . GLN A 1 94 ? 5.076 -0.879 7.973 1.00 98.31 94 GLN A CA 1
ATOM 758 C C . GLN A 1 94 ? 3.840 -0.054 8.361 1.00 98.31 94 GLN A C 1
ATOM 760 O O . GLN A 1 94 ? 3.611 0.221 9.539 1.00 98.31 94 GLN A O 1
ATOM 765 N N . GLN A 1 95 ? 3.008 0.324 7.390 1.00 98.38 95 GLN A N 1
ATOM 766 C CA . GLN A 1 95 ? 1.771 1.057 7.654 1.00 98.38 95 GLN A CA 1
ATOM 767 C C . GLN A 1 95 ? 0.776 0.214 8.454 1.00 98.38 95 GLN A C 1
ATOM 769 O O . GLN A 1 95 ? 0.208 0.735 9.414 1.00 98.38 95 GLN A O 1
ATOM 774 N N . PHE A 1 96 ? 0.626 -1.080 8.146 1.00 98.19 96 PHE A N 1
ATOM 775 C CA . PHE A 1 96 ? -0.127 -2.012 8.991 1.00 98.19 96 PHE A CA 1
ATOM 776 C C . PHE A 1 96 ? 0.425 -2.045 10.416 1.00 98.19 96 PHE A C 1
ATOM 778 O O . PHE A 1 96 ? -0.334 -1.841 11.367 1.00 98.19 96 PHE A O 1
ATOM 785 N N . LYS A 1 97 ? 1.743 -2.238 10.565 1.00 98.06 97 LYS A N 1
ATOM 786 C CA . LYS A 1 97 ? 2.414 -2.289 11.871 1.00 98.06 97 LYS A CA 1
ATOM 787 C C . LYS A 1 97 ? 2.062 -1.084 12.735 1.00 98.06 97 LYS A C 1
ATOM 789 O O . LYS A 1 97 ? 1.598 -1.235 13.865 1.00 98.06 97 LYS A O 1
ATOM 794 N N . PHE A 1 98 ? 2.275 0.116 12.202 1.00 98.06 98 PHE A N 1
ATOM 795 C CA . PHE A 1 98 ? 2.065 1.348 12.954 1.00 98.06 98 PHE A CA 1
ATOM 796 C C . PHE A 1 98 ? 0.584 1.653 13.181 1.00 98.06 98 PHE A C 1
ATOM 798 O O . PHE A 1 98 ? 0.221 2.075 14.276 1.00 98.06 98 PHE A O 1
ATOM 805 N N . ALA A 1 99 ? -0.288 1.380 12.208 1.00 97.06 99 ALA A N 1
ATOM 806 C CA . ALA A 1 99 ? -1.720 1.614 12.369 1.00 97.06 99 ALA A CA 1
ATOM 807 C C . ALA A 1 99 ? -2.328 0.714 13.457 1.00 97.06 99 ALA A C 1
ATOM 809 O O . ALA A 1 99 ? -3.104 1.194 14.284 1.00 97.06 99 ALA A O 1
ATOM 810 N N . PHE A 1 100 ? -1.939 -0.566 13.511 1.00 97.06 100 PHE A N 1
ATOM 811 C CA . PHE A 1 100 ? -2.349 -1.467 14.591 1.00 97.06 100 PHE A CA 1
ATOM 812 C C . PHE A 1 100 ? -1.745 -1.070 15.939 1.00 97.06 100 PHE A C 1
ATOM 814 O O . PHE A 1 100 ? -2.470 -1.019 16.936 1.00 97.06 100 PHE A O 1
ATOM 821 N N . ARG A 1 101 ? -0.448 -0.734 15.975 1.00 95.00 101 ARG A N 1
ATOM 822 C CA . ARG A 1 101 ? 0.233 -0.289 17.199 1.00 95.00 101 ARG A CA 1
ATOM 823 C C . ARG A 1 101 ? -0.422 0.954 17.798 1.00 95.00 101 ARG A C 1
ATOM 825 O O . ARG A 1 101 ? -0.589 1.019 19.009 1.00 95.00 101 ARG A O 1
ATOM 832 N N . ASP A 1 102 ? -0.823 1.918 16.982 1.00 95.19 102 ASP A N 1
ATOM 833 C CA . ASP A 1 102 ? -1.293 3.211 17.484 1.00 95.19 102 ASP A CA 1
ATOM 834 C C . ASP A 1 102 ? -2.829 3.268 17.613 1.00 95.19 102 ASP A C 1
ATOM 836 O O . ASP A 1 102 ? -3.390 4.291 18.004 1.00 95.19 102 ASP A O 1
ATOM 840 N N . MET A 1 103 ? -3.529 2.154 17.368 1.00 94.12 103 MET A N 1
ATOM 841 C CA . MET A 1 103 ? -4.994 2.045 17.384 1.00 94.12 103 MET A CA 1
ATOM 842 C C . MET A 1 103 ? -5.644 2.486 18.710 1.00 94.12 103 MET A C 1
ATOM 844 O O . MET A 1 103 ? -6.741 3.050 18.718 1.00 94.12 103 MET A O 1
ATOM 848 N N . SER A 1 104 ? -4.981 2.265 19.849 1.00 91.06 104 SER A N 1
ATOM 849 C CA . SER A 1 104 ? -5.476 2.709 21.164 1.00 91.06 104 SER A CA 1
ATOM 850 C C . SER A 1 104 ? -5.567 4.231 21.316 1.00 91.06 104 SER A C 1
ATOM 852 O O . SER A 1 104 ? -6.363 4.692 22.135 1.00 91.06 104 SER A O 1
ATOM 854 N N . SER A 1 105 ? -4.838 5.004 20.501 1.00 91.69 105 SER A N 1
ATOM 855 C CA . SER A 1 105 ? -4.912 6.474 20.491 1.00 91.69 105 SER A CA 1
ATOM 856 C C . SER A 1 105 ? -6.261 7.010 20.004 1.00 91.69 105 SER A C 1
ATOM 858 O O . SER A 1 105 ? -6.611 8.154 20.290 1.00 91.69 105 SER A O 1
ATOM 860 N N . LEU A 1 106 ? -7.043 6.189 19.294 1.00 91.31 106 LEU A N 1
ATOM 861 C CA . LEU A 1 106 ? -8.356 6.585 18.805 1.00 91.31 106 LEU A CA 1
ATOM 862 C C . LEU A 1 106 ? -9.430 6.497 19.900 1.00 91.31 106 LEU A C 1
ATOM 864 O O . LEU A 1 106 ? -9.402 5.563 20.716 1.00 91.31 106 LEU A O 1
ATOM 868 N N . PRO A 1 107 ? -10.439 7.392 19.873 1.00 88.19 107 PRO A N 1
ATOM 869 C CA . PRO A 1 107 ? -11.668 7.230 20.645 1.00 88.19 107 PRO A CA 1
ATOM 870 C C . PRO A 1 107 ? -12.330 5.880 20.355 1.00 88.19 107 PRO A C 1
ATOM 872 O O . PRO A 1 107 ? -12.301 5.404 19.220 1.00 88.19 107 PRO A O 1
ATOM 875 N N . THR A 1 108 ? -12.988 5.280 21.349 1.00 84.44 108 THR A N 1
ATOM 876 C CA . THR A 1 108 ? -13.593 3.937 21.240 1.00 84.44 108 THR A CA 1
ATOM 877 C C . THR A 1 108 ? -14.524 3.783 20.032 1.00 84.44 108 THR A C 1
ATOM 879 O O . THR A 1 108 ? -14.507 2.742 19.376 1.00 84.44 108 THR A O 1
ATOM 882 N N . THR A 1 109 ? -15.296 4.824 19.700 1.00 81.06 109 THR A N 1
ATOM 883 C CA . THR A 1 109 ? -16.218 4.838 18.552 1.00 81.06 109 THR A CA 1
ATOM 884 C C . THR A 1 109 ? -15.494 4.712 17.210 1.00 81.06 109 THR A C 1
ATOM 886 O O . THR A 1 109 ? -15.945 3.966 16.347 1.00 81.06 109 THR A O 1
ATOM 889 N N . GLN A 1 110 ? -14.348 5.378 17.044 1.00 88.19 110 GLN A N 1
ATOM 890 C CA . GLN A 1 110 ? -13.520 5.288 15.836 1.00 88.19 110 GLN A CA 1
ATOM 891 C C . GLN A 1 110 ? -12.661 4.022 15.834 1.00 88.19 110 GLN A C 1
ATOM 893 O O . GLN A 1 110 ? -12.519 3.368 14.804 1.00 88.19 110 GLN A O 1
ATOM 898 N N . ARG A 1 111 ? -12.135 3.632 17.000 1.00 90.00 111 ARG A N 1
ATOM 899 C CA . ARG A 1 111 ? -11.252 2.473 17.160 1.00 90.00 111 ARG A CA 1
ATOM 900 C C . ARG A 1 111 ? -11.839 1.204 16.552 1.00 90.00 111 ARG A C 1
ATOM 902 O O . ARG A 1 111 ? -11.128 0.483 15.860 1.00 90.00 111 ARG A O 1
ATOM 909 N N . LYS A 1 112 ? -13.132 0.948 16.782 1.00 89.00 112 LYS A N 1
ATOM 910 C CA . LYS A 1 112 ? -13.821 -0.222 16.225 1.00 89.00 112 LYS A CA 1
ATOM 911 C C . LYS A 1 112 ? -13.782 -0.206 14.693 1.00 89.00 112 LYS A C 1
ATOM 913 O O . LYS A 1 112 ? -13.212 -1.124 14.108 1.00 89.00 112 LYS A O 1
ATOM 918 N N . ALA A 1 113 ? -14.279 0.868 14.076 1.00 90.69 113 ALA A N 1
ATOM 919 C CA . ALA A 1 113 ? -14.360 1.008 12.620 1.00 90.69 113 ALA A CA 1
ATOM 920 C C . ALA A 1 113 ? -12.984 0.896 11.938 1.00 90.69 113 ALA A C 1
ATOM 922 O O . ALA A 1 113 ? -12.823 0.165 10.959 1.00 90.69 113 ALA A O 1
ATOM 923 N N . TYR A 1 114 ? -11.967 1.566 12.489 1.00 94.19 114 TYR A N 1
ATOM 924 C CA . TYR A 1 114 ? -10.605 1.507 11.954 1.00 94.19 114 TYR A CA 1
ATOM 925 C C . TYR A 1 114 ? -9.966 0.131 12.129 1.00 94.19 114 TYR A C 1
ATOM 927 O O . TYR A 1 114 ? -9.325 -0.361 11.204 1.00 94.19 114 TYR A O 1
ATOM 935 N N . SER A 1 115 ? -10.161 -0.522 13.278 1.00 93.69 115 SER A N 1
ATOM 936 C CA . SER A 1 115 ? -9.621 -1.865 13.496 1.00 93.69 115 SER A CA 1
ATOM 937 C C . SER A 1 115 ? -10.265 -2.920 12.600 1.00 93.69 115 SER A C 1
ATOM 939 O O . SER A 1 115 ? -9.565 -3.806 12.123 1.00 93.69 115 SER A O 1
ATOM 941 N N . GLU A 1 116 ? -11.571 -2.824 12.343 1.00 93.75 116 GLU A N 1
ATOM 942 C CA . GLU A 1 116 ? -12.289 -3.737 11.447 1.00 93.75 116 GLU A CA 1
ATOM 943 C C . GLU A 1 116 ? -11.816 -3.540 10.005 1.00 93.75 116 GLU A C 1
ATOM 945 O O . GLU A 1 116 ? -11.474 -4.510 9.332 1.00 93.75 116 GLU A O 1
ATOM 950 N N . THR A 1 117 ? -11.676 -2.281 9.578 1.00 95.62 117 THR A N 1
ATOM 951 C CA . THR A 1 117 ? -11.126 -1.942 8.258 1.00 95.62 117 THR A CA 1
ATOM 952 C C . THR A 1 117 ? -9.706 -2.480 8.080 1.00 95.62 117 THR A C 1
ATOM 954 O O . THR A 1 117 ? -9.417 -3.113 7.069 1.00 95.62 117 THR A O 1
ATOM 957 N N . LEU A 1 118 ? -8.809 -2.253 9.047 1.00 96.25 118 LEU A N 1
ATOM 958 C CA . LEU A 1 118 ? -7.428 -2.736 8.957 1.00 96.25 118 LEU A CA 1
ATOM 959 C C . LEU A 1 118 ? -7.340 -4.260 8.972 1.00 96.25 118 LEU A C 1
ATOM 961 O O . LEU A 1 118 ? -6.492 -4.805 8.280 1.00 96.25 118 LEU A O 1
ATOM 965 N N . LYS A 1 119 ? -8.188 -4.953 9.740 1.00 96.25 119 LYS A N 1
ATOM 966 C CA . LYS A 1 119 ? -8.216 -6.423 9.744 1.00 96.25 119 LYS A CA 1
ATOM 967 C C . LYS A 1 119 ? -8.665 -6.979 8.396 1.00 96.25 119 LYS A C 1
ATOM 969 O O . LYS A 1 119 ? -7.981 -7.846 7.871 1.00 96.25 119 LYS A O 1
ATOM 974 N N . ALA A 1 120 ? -9.740 -6.438 7.821 1.00 96.38 120 ALA A N 1
ATOM 975 C CA . ALA A 1 120 ? -10.215 -6.847 6.498 1.00 96.38 120 ALA A CA 1
ATOM 976 C C . ALA A 1 120 ? -9.176 -6.555 5.400 1.00 96.38 120 ALA A C 1
ATOM 978 O O . ALA A 1 120 ? -8.922 -7.386 4.529 1.00 96.38 120 ALA A O 1
ATOM 979 N N . ALA A 1 121 ? -8.525 -5.389 5.472 1.00 96.81 121 ALA A N 1
ATOM 980 C CA . ALA A 1 121 ? -7.423 -5.061 4.576 1.00 96.81 121 ALA A CA 1
ATOM 981 C C . ALA A 1 121 ? -6.239 -6.019 4.769 1.00 96.81 121 ALA A C 1
ATOM 983 O O . ALA A 1 121 ? -5.653 -6.456 3.787 1.00 96.81 121 ALA A O 1
ATOM 984 N N . LEU A 1 122 ? -5.883 -6.368 6.008 1.00 97.25 122 LEU A N 1
ATOM 985 C CA . LEU A 1 122 ? -4.782 -7.291 6.268 1.00 97.25 122 LEU A CA 1
ATOM 986 C C . LEU A 1 122 ? -5.068 -8.676 5.689 1.00 97.25 122 LEU A C 1
ATOM 988 O O . LEU A 1 122 ? -4.196 -9.219 5.027 1.00 97.25 122 LEU A O 1
ATOM 992 N N . GLU A 1 123 ? -6.274 -9.203 5.896 1.00 96.69 123 GLU A N 1
ATOM 993 C CA . GLU A 1 123 ? -6.719 -10.481 5.330 1.00 96.69 123 GLU A CA 1
ATOM 994 C C . GLU A 1 123 ? -6.544 -10.489 3.807 1.00 96.69 123 GLU A C 1
ATOM 996 O O . GLU A 1 123 ? -5.768 -11.288 3.282 1.00 96.69 123 GLU A O 1
ATOM 1001 N N . THR A 1 124 ? -7.120 -9.493 3.124 1.00 95.88 124 THR A N 1
ATOM 1002 C CA . THR A 1 124 ? -6.991 -9.334 1.663 1.00 95.88 124 THR A CA 1
ATOM 1003 C C . THR A 1 124 ? -5.524 -9.212 1.228 1.00 95.88 124 THR A C 1
ATOM 1005 O O . THR A 1 124 ? -5.102 -9.798 0.233 1.00 95.88 124 THR A O 1
ATOM 1008 N N . PHE A 1 125 ? -4.717 -8.449 1.969 1.00 95.56 125 PHE A N 1
ATOM 1009 C CA . PHE A 1 125 ? -3.302 -8.249 1.660 1.00 95.56 125 PHE A CA 1
ATOM 1010 C C . PHE A 1 125 ? -2.501 -9.546 1.798 1.00 95.56 125 PHE A C 1
ATOM 1012 O O . PHE A 1 125 ? -1.697 -9.865 0.924 1.00 95.56 125 PHE A O 1
ATOM 1019 N N . THR A 1 126 ? -2.736 -10.314 2.863 1.00 93.44 126 THR A N 1
ATOM 1020 C CA . THR A 1 126 ? -2.079 -11.609 3.063 1.00 93.44 126 THR A CA 1
ATOM 1021 C C . THR A 1 126 ? -2.506 -12.623 2.006 1.00 93.44 126 THR A C 1
ATOM 1023 O O . THR A 1 126 ? -1.649 -13.275 1.424 1.00 93.44 126 THR A O 1
ATOM 1026 N N . GLU A 1 127 ? -3.787 -12.689 1.640 1.00 94.31 127 GLU A N 1
ATOM 1027 C CA . GLU A 1 127 ? -4.249 -13.576 0.563 1.00 94.31 127 GLU A CA 1
ATOM 1028 C C . GLU A 1 127 ? -3.529 -13.314 -0.768 1.00 94.31 127 GLU A C 1
ATOM 1030 O O . GLU A 1 127 ? -3.174 -14.248 -1.486 1.00 94.31 127 GLU A O 1
ATOM 1035 N N . GLN A 1 128 ? -3.284 -12.043 -1.093 1.00 93.00 128 GLN A N 1
ATOM 1036 C CA . GLN A 1 128 ? -2.665 -11.656 -2.361 1.00 93.00 128 GLN A CA 1
ATOM 1037 C C . GLN A 1 128 ? -1.135 -11.751 -2.357 1.00 93.00 128 GLN A C 1
ATOM 1039 O O . GLN A 1 128 ? -0.531 -12.059 -3.393 1.00 93.00 128 GLN A O 1
ATOM 1044 N N . TYR A 1 129 ? -0.495 -11.441 -1.227 1.00 92.00 129 TYR A N 1
ATOM 1045 C CA . TYR A 1 129 ? 0.942 -11.173 -1.192 1.00 92.00 129 TYR A CA 1
ATOM 1046 C C . TYR A 1 129 ? 1.739 -12.047 -0.233 1.00 92.00 129 TYR A C 1
ATOM 1048 O O . TYR A 1 129 ? 2.959 -11.999 -0.335 1.00 92.00 129 TYR A O 1
ATOM 1056 N N . ASP A 1 130 ? 1.133 -12.868 0.631 1.00 90.75 130 ASP A N 1
ATOM 1057 C CA . ASP A 1 130 ? 1.859 -13.603 1.683 1.00 90.75 130 ASP A CA 1
ATOM 1058 C C . ASP A 1 130 ? 3.048 -14.420 1.147 1.00 90.75 130 ASP A C 1
ATOM 1060 O O . ASP A 1 130 ? 4.161 -14.303 1.655 1.00 90.75 130 ASP A O 1
ATOM 1064 N N . GLY A 1 131 ? 2.864 -15.131 0.030 1.00 91.00 131 GLY A N 1
ATOM 1065 C CA . GLY A 1 131 ? 3.936 -15.896 -0.626 1.00 91.00 131 GLY A CA 1
ATOM 1066 C C . GLY A 1 131 ? 5.031 -15.057 -1.305 1.00 91.00 131 GLY A C 1
ATOM 1067 O O . GLY A 1 131 ? 5.990 -15.615 -1.833 1.00 91.00 131 GLY A O 1
ATOM 1068 N N . LYS A 1 132 ? 4.884 -13.729 -1.338 1.00 89.62 132 LYS A N 1
ATOM 1069 C CA . LYS A 1 132 ? 5.824 -12.765 -1.933 1.00 89.62 132 LYS A CA 1
ATOM 1070 C C . LYS A 1 132 ? 6.497 -11.874 -0.886 1.00 89.62 132 LYS A C 1
ATOM 1072 O O . LYS A 1 132 ? 7.407 -11.129 -1.247 1.00 89.62 132 LYS A O 1
ATOM 1077 N N . LEU A 1 133 ? 6.046 -11.908 0.369 1.00 93.69 133 LEU A N 1
ATOM 1078 C CA . LEU A 1 133 ? 6.614 -11.084 1.431 1.00 93.69 133 LEU A CA 1
ATOM 1079 C C . LEU A 1 133 ? 7.929 -11.679 1.943 1.00 93.69 133 LEU A C 1
ATOM 1081 O O . LEU A 1 133 ? 8.115 -12.894 1.993 1.00 93.69 133 LEU A O 1
ATOM 1085 N N . SER A 1 134 ? 8.849 -10.804 2.341 1.00 94.69 134 SER A N 1
ATOM 1086 C CA . SER A 1 134 ? 10.060 -11.199 3.054 1.00 94.69 134 SER A CA 1
ATOM 1087 C C . SER A 1 134 ? 9.774 -11.481 4.532 1.00 94.69 134 SER A C 1
ATOM 1089 O O . SER A 1 134 ? 8.823 -10.956 5.113 1.00 94.69 134 SER A O 1
ATOM 1091 N N . GLU A 1 135 ? 10.674 -12.210 5.198 1.00 96.12 135 GLU A N 1
ATOM 1092 C CA . GLU A 1 135 ? 10.569 -12.463 6.644 1.00 96.12 135 GLU A CA 1
ATOM 1093 C C . GLU A 1 135 ? 10.474 -11.169 7.471 1.00 96.12 135 GLU A C 1
ATOM 1095 O O . GLU A 1 135 ? 9.754 -11.107 8.469 1.00 96.12 135 GLU A O 1
ATOM 1100 N N . SER A 1 136 ? 11.180 -10.107 7.063 1.00 95.56 136 SER A N 1
ATOM 1101 C CA . SER A 1 136 ? 11.116 -8.813 7.750 1.00 95.56 136 SER A CA 1
ATOM 1102 C C . SER A 1 136 ? 9.749 -8.146 7.598 1.00 95.56 136 SER A C 1
ATOM 1104 O O . SER A 1 136 ? 9.276 -7.505 8.538 1.00 95.56 136 SER A O 1
ATOM 1106 N N . GLN A 1 137 ? 9.106 -8.309 6.440 1.00 97.12 137 GLN A N 1
ATOM 1107 C CA . GLN A 1 137 ? 7.753 -7.817 6.186 1.00 97.12 137 GLN A CA 1
ATOM 1108 C C . GLN A 1 137 ? 6.727 -8.611 6.998 1.00 97.12 137 GLN A C 1
ATOM 1110 O O . GLN A 1 137 ? 5.905 -8.004 7.685 1.00 97.12 137 GLN A O 1
ATOM 1115 N N . HIS A 1 138 ? 6.833 -9.944 7.028 1.00 96.62 138 HIS A N 1
ATOM 1116 C CA . HIS A 1 138 ? 6.005 -10.793 7.894 1.00 96.62 138 HIS A CA 1
ATOM 1117 C C . HIS A 1 138 ? 6.137 -10.414 9.367 1.00 96.62 138 HIS A C 1
ATOM 1119 O O . HIS A 1 138 ? 5.128 -10.216 10.046 1.00 96.62 138 HIS A O 1
ATOM 1125 N N . ARG A 1 139 ? 7.370 -10.231 9.854 1.00 96.44 139 ARG A N 1
ATOM 1126 C CA . ARG A 1 139 ? 7.619 -9.788 11.231 1.00 96.44 139 ARG A CA 1
ATOM 1127 C C . ARG A 1 139 ? 6.990 -8.424 11.507 1.00 96.44 139 ARG A C 1
ATOM 1129 O O . ARG A 1 139 ? 6.409 -8.235 12.568 1.00 96.44 139 ARG A O 1
ATOM 1136 N N . ALA A 1 140 ? 7.048 -7.480 10.566 1.00 96.62 140 ALA A N 1
ATOM 1137 C CA . ALA A 1 140 ? 6.409 -6.180 10.752 1.00 96.62 140 ALA A CA 1
ATOM 1138 C C . ALA A 1 140 ? 4.885 -6.304 10.942 1.00 96.62 140 ALA A C 1
ATOM 1140 O O . ALA A 1 140 ? 4.330 -5.663 11.838 1.00 96.62 140 ALA A O 1
ATOM 1141 N N . LEU A 1 141 ? 4.222 -7.151 10.146 1.00 96.69 141 LEU A N 1
ATOM 1142 C CA . LEU A 1 141 ? 2.788 -7.428 10.287 1.00 96.69 141 LEU A CA 1
ATOM 1143 C C . LEU A 1 141 ? 2.467 -8.071 11.647 1.00 96.69 141 LEU A C 1
ATOM 1145 O O . LEU A 1 141 ? 1.552 -7.620 12.340 1.00 96.69 141 LEU A O 1
ATOM 1149 N N . GLN A 1 142 ? 3.250 -9.076 12.052 1.00 96.19 142 GLN A N 1
ATOM 1150 C CA . GLN A 1 142 ? 3.095 -9.774 13.334 1.00 96.19 142 GLN A CA 1
ATOM 1151 C C . GLN A 1 142 ? 3.281 -8.832 14.530 1.00 96.19 142 GLN A C 1
ATOM 1153 O O . GLN A 1 142 ? 2.391 -8.752 15.375 1.00 96.19 142 GLN A O 1
ATOM 1158 N N . ASP A 1 143 ? 4.358 -8.040 14.556 1.00 95.69 143 ASP A N 1
ATOM 1159 C CA . ASP A 1 143 ? 4.635 -7.063 15.619 1.00 95.69 143 ASP A CA 1
ATOM 1160 C C . ASP A 1 143 ? 3.452 -6.096 15.831 1.00 95.69 143 ASP A C 1
ATOM 1162 O O . ASP A 1 143 ? 3.105 -5.729 16.961 1.00 95.69 143 ASP A O 1
ATOM 1166 N N . GLY A 1 144 ? 2.839 -5.645 14.730 1.00 94.94 144 GLY A N 1
ATOM 1167 C CA . GLY A 1 144 ? 1.667 -4.772 14.754 1.00 94.94 144 GLY A CA 1
ATOM 1168 C C . GLY A 1 144 ? 0.456 -5.448 15.389 1.00 94.94 144 GLY A C 1
ATOM 1169 O O . GLY A 1 144 ? -0.175 -4.880 16.286 1.00 94.94 144 GLY A O 1
ATOM 1170 N N . LEU A 1 145 ? 0.150 -6.671 14.950 1.00 94.88 145 LEU A N 1
ATOM 1171 C CA . LEU A 1 145 ? -0.966 -7.460 15.469 1.00 94.88 145 LEU A CA 1
ATOM 1172 C C . LEU A 1 145 ? -0.804 -7.789 16.954 1.00 94.88 145 LEU A C 1
ATOM 1174 O O . LEU A 1 145 ? -1.751 -7.592 17.716 1.00 94.88 145 LEU A O 1
ATOM 1178 N N . GLU A 1 146 ? 0.376 -8.237 17.378 1.00 95.00 146 GLU A N 1
ATOM 1179 C CA . GLU A 1 146 ? 0.674 -8.533 18.783 1.00 95.00 146 GLU A CA 1
ATOM 1180 C C . GLU A 1 146 ? 0.512 -7.282 19.653 1.00 95.00 146 GLU A C 1
ATOM 1182 O O . GLU A 1 146 ? -0.156 -7.313 20.692 1.00 95.00 146 GLU A O 1
ATOM 1187 N N . SER A 1 147 ? 1.035 -6.141 19.188 1.00 93.44 147 SER A N 1
ATOM 1188 C CA . SER A 1 147 ? 0.871 -4.850 19.867 1.00 93.44 147 SER A CA 1
ATOM 1189 C C . SER A 1 147 ? -0.606 -4.495 20.055 1.00 93.44 147 SER A C 1
ATOM 1191 O O . SER A 1 147 ? -1.018 -4.095 21.148 1.00 93.44 147 SER A O 1
ATOM 1193 N N . TYR A 1 148 ? -1.422 -4.670 19.014 1.00 93.75 148 TYR A N 1
ATOM 1194 C CA . TYR A 1 148 ? -2.860 -4.423 19.079 1.00 93.75 148 TYR A CA 1
ATOM 1195 C C . TYR A 1 148 ? -3.582 -5.406 20.018 1.00 93.75 148 TYR A C 1
ATOM 1197 O O . TYR A 1 148 ? -4.395 -4.988 20.846 1.00 93.75 148 TYR A O 1
ATOM 1205 N N . GLN A 1 149 ? -3.261 -6.701 19.963 1.00 92.38 149 GLN A N 1
ATOM 1206 C CA . GLN A 1 149 ? -3.848 -7.722 20.840 1.00 92.38 149 GLN A CA 1
ATOM 1207 C C . GLN A 1 149 ? -3.534 -7.467 22.319 1.00 92.38 149 GLN A C 1
ATOM 1209 O O . GLN A 1 149 ? -4.424 -7.578 23.171 1.00 92.38 149 GLN A O 1
ATOM 1214 N N . HIS A 1 150 ? -2.304 -7.055 22.635 1.00 90.81 150 HIS A N 1
ATOM 1215 C CA . HIS A 1 150 ? -1.923 -6.660 23.989 1.00 90.81 150 HIS A CA 1
ATOM 1216 C C . HIS A 1 150 ? -2.736 -5.458 24.491 1.00 90.81 150 HIS A C 1
ATOM 1218 O O . HIS A 1 150 ? -3.155 -5.439 25.653 1.00 90.81 150 HIS A O 1
ATOM 1224 N N . GLN A 1 151 ? -3.006 -4.474 23.629 1.00 88.56 151 GLN A N 1
ATOM 1225 C CA . GLN A 1 151 ? -3.826 -3.307 23.978 1.00 88.56 151 GLN A CA 1
ATOM 1226 C C . GLN A 1 151 ? -5.280 -3.690 24.260 1.00 88.56 151 GLN A C 1
ATOM 1228 O O . GLN A 1 151 ? -5.853 -3.261 25.266 1.00 88.56 151 GLN A O 1
ATOM 1233 N N . VAL A 1 152 ? -5.871 -4.530 23.407 1.00 85.50 152 VAL A N 1
ATOM 1234 C CA . VAL A 1 152 ? -7.239 -5.035 23.593 1.00 85.50 152 VAL A CA 1
ATOM 1235 C C . VAL A 1 152 ? -7.347 -5.835 24.894 1.00 85.50 152 VAL A C 1
ATOM 1237 O O . VAL A 1 152 ? -8.244 -5.584 25.696 1.00 85.50 152 VAL A O 1
ATOM 1240 N N . SER A 1 153 ? -6.391 -6.729 25.158 1.00 84.50 153 SER A N 1
ATOM 1241 C CA . SER A 1 153 ? -6.374 -7.557 26.373 1.00 84.50 153 SER A CA 1
ATOM 1242 C C . SER A 1 153 ? -6.277 -6.722 27.652 1.00 84.50 153 SER A C 1
ATOM 1244 O O . SER A 1 153 ? -6.999 -6.985 28.609 1.00 84.50 153 SER A O 1
ATOM 1246 N N . ARG A 1 154 ? -5.443 -5.670 27.667 1.00 78.25 154 ARG A N 1
ATOM 1247 C CA . ARG A 1 154 ? -5.351 -4.742 28.811 1.00 78.25 154 ARG A CA 1
ATOM 1248 C C . ARG A 1 154 ? -6.633 -3.951 29.042 1.00 78.25 154 ARG A C 1
ATOM 1250 O O . ARG A 1 154 ? -6.981 -3.698 30.188 1.00 78.25 154 ARG A O 1
ATOM 1257 N N . THR A 1 155 ? -7.328 -3.575 27.972 1.00 72.62 155 THR A N 1
ATOM 1258 C CA . THR A 1 155 ? -8.593 -2.828 28.066 1.00 72.62 155 THR A CA 1
ATOM 1259 C C . THR A 1 155 ? -9.724 -3.697 28.630 1.00 72.62 155 THR A C 1
ATOM 1261 O O . THR A 1 155 ? -10.608 -3.186 29.308 1.00 72.62 155 THR A O 1
ATOM 1264 N N . ASN A 1 156 ? -9.675 -5.011 28.387 1.00 64.69 156 ASN A N 1
ATOM 1265 C CA . ASN A 1 156 ? -10.685 -5.974 28.833 1.00 64.69 156 ASN A CA 1
ATOM 1266 C C . ASN A 1 156 ? -10.368 -6.633 30.190 1.00 64.69 156 ASN A C 1
ATOM 1268 O O . ASN A 1 156 ? -11.169 -7.430 30.679 1.00 64.69 156 ASN A O 1
ATOM 1272 N N . ALA A 1 157 ? -9.215 -6.341 30.800 1.00 58.91 157 ALA A N 1
ATOM 1273 C CA . ALA A 1 157 ? -8.873 -6.881 32.110 1.00 58.91 157 ALA A CA 1
ATOM 1274 C C . ALA A 1 157 ? -9.751 -6.224 33.196 1.00 58.91 157 ALA A C 1
ATOM 1276 O O . ALA A 1 157 ? -9.826 -4.993 33.248 1.00 58.91 157 ALA A O 1
ATOM 1277 N N . PRO A 1 158 ? -10.409 -6.999 34.080 1.00 51.69 158 PRO A N 1
ATOM 1278 C CA . PRO A 1 158 ? -11.194 -6.429 35.165 1.00 51.69 158 PRO A CA 1
ATOM 1279 C C . PRO A 1 158 ? -10.285 -5.586 36.061 1.00 51.69 158 PRO A C 1
ATOM 1281 O O . PRO A 1 158 ? -9.232 -6.050 36.506 1.00 51.69 158 PRO A O 1
ATOM 1284 N N . SER A 1 159 ? -10.696 -4.342 36.320 1.00 51.53 159 SER A N 1
ATOM 1285 C CA . SER A 1 159 ? -10.026 -3.481 37.292 1.00 51.53 159 SER A CA 1
ATOM 1286 C C . SER A 1 159 ? -9.991 -4.227 38.623 1.00 51.53 159 SER A C 1
ATOM 1288 O O . SER A 1 159 ? -11.042 -4.515 39.199 1.00 51.53 159 SER A O 1
ATOM 1290 N N . ARG A 1 160 ? -8.796 -4.594 39.105 1.00 51.44 160 ARG A N 1
ATOM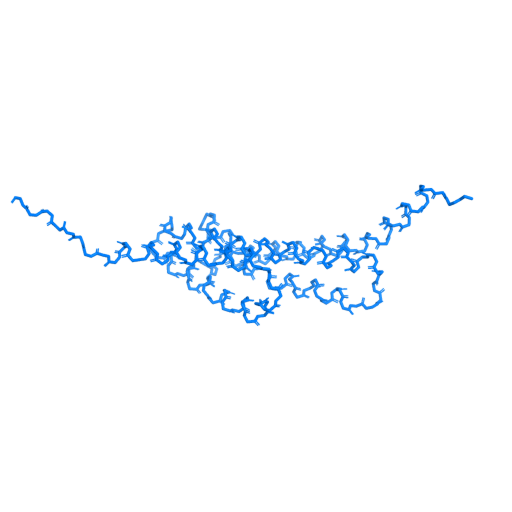 1291 C CA . ARG A 1 160 ? -8.632 -5.006 40.501 1.00 51.44 160 ARG A CA 1
ATOM 1292 C C . ARG A 1 160 ? -8.919 -3.765 41.331 1.00 51.44 160 ARG A C 1
ATOM 1294 O O . ARG A 1 160 ? -8.035 -2.940 41.545 1.00 51.44 160 ARG A O 1
ATOM 1301 N N . GLY A 1 161 ? -10.183 -3.617 41.719 1.00 42.22 161 GLY A N 1
ATOM 1302 C CA . GLY A 1 161 ? -10.605 -2.631 42.692 1.00 42.22 161 GLY A CA 1
ATOM 1303 C C . GLY A 1 161 ? -9.747 -2.809 43.934 1.00 42.22 161 GLY A C 1
ATOM 1304 O O . GLY A 1 161 ? -9.788 -3.855 44.577 1.00 42.22 161 GLY A O 1
ATOM 1305 N N . PHE A 1 162 ? -8.936 -1.803 44.236 1.00 52.81 162 PHE A N 1
ATOM 1306 C CA . PHE A 1 162 ? -8.446 -1.617 45.587 1.00 52.81 162 PHE A CA 1
ATOM 1307 C C . PHE A 1 162 ? -9.671 -1.258 46.428 1.00 52.81 162 PHE A C 1
ATOM 1309 O O . PHE A 1 162 ? -10.209 -0.157 46.308 1.00 52.81 162 PHE A O 1
ATOM 1316 N N . SER A 1 163 ? -10.169 -2.222 47.199 1.00 44.84 163 SER A N 1
ATOM 1317 C CA . SER A 1 163 ? -11.066 -1.924 48.313 1.00 44.84 163 SER A CA 1
ATOM 1318 C C . SER A 1 163 ? -10.233 -1.395 49.495 1.00 44.84 163 SER A C 1
ATOM 1320 O O . SER A 1 163 ? -9.079 -1.813 49.609 1.00 44.84 163 SER A O 1
ATOM 1322 N N . PRO A 1 164 ? -10.780 -0.458 50.298 1.00 57.59 164 PRO A N 1
ATOM 1323 C CA . PRO A 1 164 ? -10.043 0.309 51.310 1.00 57.59 164 PRO A CA 1
ATOM 1324 C C . PRO A 1 164 ? -9.397 -0.534 52.409 1.00 57.59 164 PRO A C 1
ATOM 1326 O O . PRO A 1 164 ? -9.966 -1.600 52.741 1.00 57.59 164 PRO A O 1
#

Foldseek 3Di:
DDDPVVVVVVLCVQQVVLVVVLVVLVVVLVVQLVVCQVVLVHCQPLLSSLLSLLVSLVVVLVSLVVVLPPPVRRPSNSVVSVVVSLVSLLSSLLSLQVSLLCLVVGDPVSSVSSVVSSVVSVVVSCVVPVVPDDPVSVVSNVNSNVNNVVVVVVVPDPPPDPDD